Protein AF-A0A5J5S7R4-F1 (afdb_monomer)

Mean predicted aligned error: 17.06 Å

pLDDT: mean 76.09, std 9.73, range [54.5, 91.69]

Solvent-accessible surface area (backbone atoms only — not comparable to full-atom values): 5645 Å² total; per-residue (Å²): 110,76,66,58,52,52,53,50,51,48,45,45,64,72,33,84,50,72,69,9,46,49,50,53,52,49,51,54,52,50,48,62,53,65,73,42,54,67,68,81,78,34,72,66,56,50,50,49,54,50,51,52,53,50,51,52,50,53,52,52,52,51,51,52,51,52,51,54,52,51,51,54,50,52,53,51,52,51,51,53,54,54,48,54,53,51,51,54,50,52,52,51,53,53,52,52,52,52,64,74,75,107

Structure (mmCIF, N/CA/C/O backbone):
data_AF-A0A5J5S7R4-F1
#
_entry.id   AF-A0A5J5S7R4-F1
#
loop_
_atom_site.group_PDB
_atom_site.id
_atom_site.type_symbol
_atom_site.label_atom_id
_atom_site.label_alt_id
_atom_site.label_comp_id
_atom_site.label_asym_id
_atom_site.label_entity_id
_atom_site.label_seq_id
_atom_site.pdbx_PDB_ins_code
_atom_site.Cartn_x
_atom_site.Cartn_y
_atom_site.Cartn_z
_atom_site.occupancy
_atom_site.B_iso_or_equiv
_atom_site.auth_seq_id
_atom_site.auth_comp_id
_atom_site.auth_asym_id
_atom_site.auth_atom_id
_atom_site.pdbx_PDB_model_num
ATOM 1 N N . MET A 1 1 ? 10.950 -21.753 -56.554 1.00 60.12 1 MET A N 1
ATOM 2 C CA . MET A 1 1 ? 9.935 -21.004 -55.772 1.00 60.12 1 MET A CA 1
ATOM 3 C C . MET A 1 1 ? 10.279 -20.888 -54.291 1.00 60.12 1 MET A C 1
ATOM 5 O O . MET A 1 1 ? 10.748 -19.828 -53.914 1.00 60.12 1 MET A O 1
ATOM 9 N N . LYS A 1 2 ? 10.126 -21.919 -53.438 1.00 67.00 2 LYS A N 1
ATOM 10 C C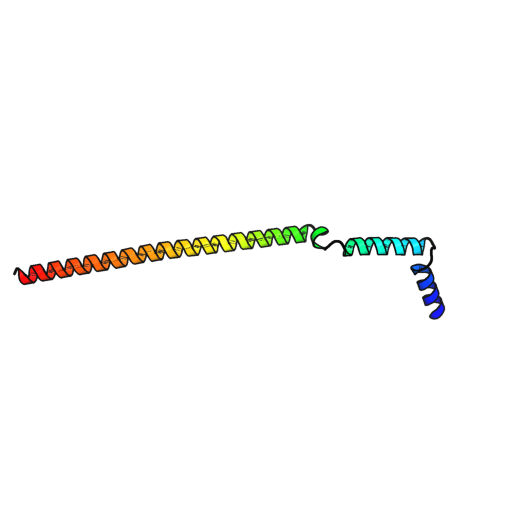A . LYS A 1 2 ? 10.395 -21.762 -51.985 1.00 67.00 2 LYS A CA 1
ATOM 11 C C . LYS A 1 2 ? 11.846 -21.380 -51.650 1.00 67.00 2 LYS A C 1
ATOM 13 O O . LYS A 1 2 ? 12.082 -20.600 -50.738 1.00 67.00 2 LYS A O 1
ATOM 18 N N . ARG A 1 3 ? 12.822 -21.919 -52.391 1.00 76.06 3 ARG A N 1
ATOM 19 C CA . ARG A 1 3 ? 14.253 -21.649 -52.162 1.00 76.06 3 ARG A CA 1
ATOM 20 C C . ARG A 1 3 ? 14.633 -20.203 -52.494 1.00 76.06 3 ARG A C 1
ATOM 22 O O . ARG A 1 3 ? 15.373 -19.583 -51.742 1.00 76.06 3 ARG A O 1
ATOM 29 N N . ASP A 1 4 ? 14.073 -19.669 -53.573 1.00 80.62 4 ASP A N 1
ATOM 30 C CA . ASP A 1 4 ? 14.361 -18.315 -54.061 1.00 80.62 4 ASP A CA 1
ATOM 31 C C . ASP A 1 4 ? 13.804 -17.253 -53.109 1.00 80.62 4 ASP A C 1
ATOM 33 O O . ASP A 1 4 ? 14.424 -16.220 -52.875 1.00 80.62 4 ASP A O 1
ATOM 37 N N . GLU A 1 5 ? 12.659 -17.539 -52.491 1.00 78.31 5 GLU A N 1
ATOM 38 C CA . GLU A 1 5 ? 12.048 -16.665 -51.496 1.00 78.31 5 GLU A CA 1
ATOM 39 C C . GLU A 1 5 ? 12.850 -16.629 -50.189 1.00 78.31 5 GLU A C 1
ATOM 41 O O . GLU A 1 5 ? 13.061 -15.554 -49.630 1.00 78.31 5 GLU A O 1
ATOM 46 N N . ILE A 1 6 ? 13.395 -17.773 -49.759 1.00 80.88 6 ILE A N 1
ATOM 47 C CA . ILE A 1 6 ? 14.308 -17.842 -48.609 1.00 80.88 6 ILE A CA 1
ATOM 48 C C . ILE A 1 6 ? 15.581 -17.033 -48.886 1.00 80.88 6 ILE A C 1
ATOM 50 O O . ILE A 1 6 ? 15.992 -16.239 -48.043 1.00 80.88 6 ILE A O 1
ATOM 54 N N . VAL A 1 7 ? 16.179 -17.180 -50.073 1.00 82.81 7 VAL A N 1
ATOM 55 C CA . VAL A 1 7 ? 17.376 -16.415 -50.467 1.00 82.81 7 VAL A CA 1
ATOM 56 C C . VAL A 1 7 ? 17.072 -14.917 -50.536 1.00 82.81 7 VAL A C 1
ATOM 58 O O . VAL A 1 7 ? 17.863 -14.117 -50.041 1.00 82.81 7 VAL A O 1
ATOM 61 N N . ARG A 1 8 ? 15.901 -14.522 -51.051 1.00 81.31 8 ARG A N 1
ATOM 62 C CA . ARG A 1 8 ? 15.457 -13.119 -51.075 1.00 81.31 8 ARG A CA 1
ATOM 63 C C . ARG A 1 8 ? 15.287 -12.545 -49.666 1.00 81.31 8 ARG A C 1
ATOM 65 O O . ARG A 1 8 ? 15.729 -11.431 -49.403 1.00 81.31 8 ARG A O 1
ATOM 72 N N . CYS A 1 9 ? 14.670 -13.292 -48.751 1.00 80.00 9 CYS A N 1
ATOM 73 C CA . CYS A 1 9 ? 14.514 -12.878 -47.355 1.00 80.00 9 CYS A CA 1
ATOM 74 C C . CYS A 1 9 ? 15.864 -12.769 -46.634 1.00 80.00 9 CYS A C 1
ATOM 76 O O . CYS A 1 9 ? 16.087 -11.803 -45.906 1.00 80.00 9 CYS A O 1
ATOM 78 N N . LEU A 1 10 ? 16.781 -13.711 -46.871 1.00 79.81 10 LEU A N 1
ATOM 79 C CA . LEU A 1 10 ? 18.142 -13.661 -46.333 1.00 79.81 10 LEU A CA 1
ATOM 80 C C . LEU A 1 10 ? 18.913 -12.455 -46.876 1.00 79.81 10 LEU A C 1
ATOM 82 O O . LEU A 1 10 ? 19.541 -11.749 -46.093 1.00 79.81 10 LEU A O 1
ATOM 86 N N . GLY A 1 11 ? 18.810 -12.171 -48.176 1.00 79.94 11 GLY A N 1
ATOM 87 C CA . GLY A 1 11 ? 19.402 -10.981 -48.791 1.00 79.94 11 GLY A CA 1
ATOM 88 C C . GLY A 1 11 ? 18.844 -9.682 -48.208 1.00 79.94 11 GLY A C 1
ATOM 89 O O . GLY A 1 11 ? 19.601 -8.767 -47.914 1.00 79.94 11 GLY A O 1
ATOM 90 N N . LEU A 1 12 ? 17.541 -9.622 -47.932 1.00 80.88 12 LEU A N 1
ATOM 91 C CA . LEU A 1 12 ? 16.911 -8.440 -47.344 1.00 80.8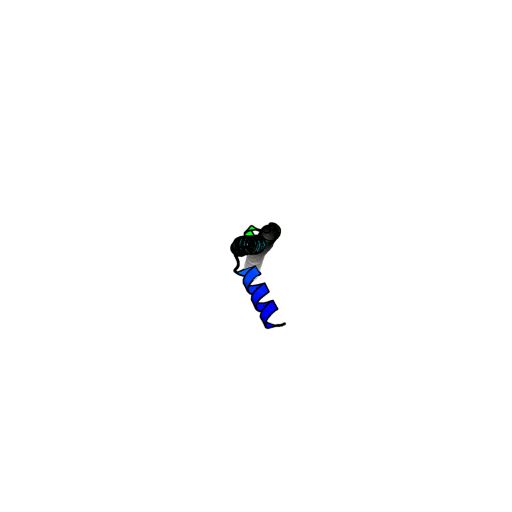8 12 LEU A CA 1
ATOM 92 C C . LEU A 1 12 ? 17.292 -8.216 -45.872 1.00 80.88 12 LEU A C 1
ATOM 94 O O . LEU A 1 12 ? 17.370 -7.073 -45.438 1.00 80.88 12 LEU A O 1
ATOM 98 N N . VAL A 1 13 ? 17.512 -9.277 -45.091 1.00 74.94 13 VAL A N 1
ATOM 99 C CA . VAL A 1 13 ? 17.850 -9.162 -43.659 1.00 74.94 13 VAL A CA 1
ATOM 100 C C . VAL A 1 13 ? 19.357 -9.025 -43.432 1.00 74.94 13 VAL A C 1
ATOM 102 O O . VAL A 1 13 ? 19.786 -8.262 -42.565 1.00 74.94 13 VAL A O 1
ATOM 105 N N . MET A 1 14 ? 20.167 -9.767 -44.189 1.00 76.81 14 MET A N 1
ATOM 106 C CA . MET A 1 14 ? 21.621 -9.822 -44.007 1.00 76.81 14 MET A CA 1
ATOM 107 C C . MET A 1 14 ? 22.388 -8.926 -44.976 1.00 76.81 14 MET A C 1
ATOM 109 O O . MET A 1 14 ? 23.490 -8.504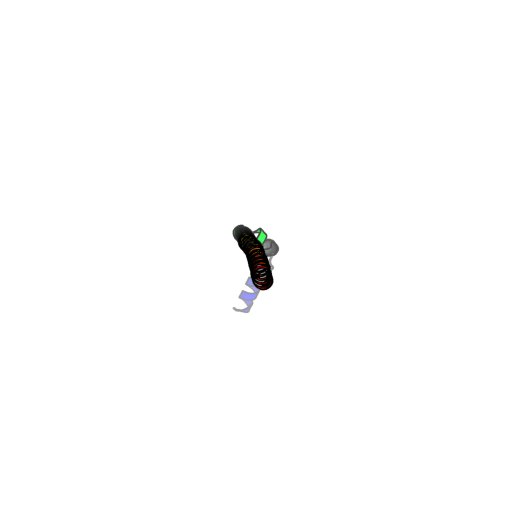 -44.631 1.00 76.81 14 MET A O 1
ATOM 113 N N . GLY A 1 15 ? 21.815 -8.603 -46.136 1.00 77.88 15 GLY A N 1
ATOM 114 C CA . GLY A 1 15 ? 22.448 -7.747 -47.132 1.00 77.88 15 GLY A CA 1
ATOM 115 C C . GLY A 1 15 ? 22.615 -6.301 -46.669 1.00 77.88 15 GLY A C 1
ATOM 116 O O . GLY A 1 15 ? 21.954 -5.829 -45.739 1.00 77.88 15 GLY A O 1
ATOM 117 N N . ASP A 1 16 ? 23.523 -5.604 -47.344 1.00 77.00 16 ASP A N 1
ATOM 118 C CA . ASP A 1 16 ? 23.895 -4.215 -47.043 1.00 77.00 16 ASP A CA 1
ATOM 119 C C . ASP A 1 16 ? 23.230 -3.203 -47.987 1.00 77.00 16 ASP A C 1
ATOM 121 O O . ASP A 1 16 ? 23.543 -2.014 -47.977 1.00 77.00 16 ASP A O 1
ATOM 125 N N . GLU A 1 17 ? 22.260 -3.670 -48.774 1.00 82.38 17 GLU A N 1
ATOM 126 C CA . GLU A 1 17 ? 21.355 -2.812 -49.530 1.00 82.38 17 GLU A CA 1
ATOM 127 C C . GLU A 1 17 ? 20.560 -1.897 -48.587 1.00 82.38 17 GLU A C 1
ATOM 129 O O . GLU A 1 17 ? 20.309 -2.223 -47.423 1.00 82.38 17 GLU A O 1
ATOM 134 N N . GLU A 1 18 ? 20.102 -0.755 -49.101 1.00 84.06 18 GLU A N 1
ATOM 135 C CA . GLU A 1 18 ? 19.420 0.285 -48.321 1.00 84.06 18 GLU A CA 1
ATOM 136 C C . GLU A 1 18 ? 18.283 -0.266 -47.445 1.00 84.06 18 GLU A C 1
ATOM 138 O O . GLU A 1 18 ? 18.166 0.081 -46.266 1.00 84.06 18 GLU A O 1
ATOM 143 N N . LYS A 1 19 ? 17.487 -1.192 -47.993 1.00 80.44 19 LYS A N 1
ATOM 144 C CA . LYS A 1 19 ? 16.401 -1.857 -47.263 1.00 80.44 19 LYS A CA 1
ATOM 145 C C . LYS A 1 19 ? 16.920 -2.704 -46.098 1.00 80.44 19 LYS A C 1
ATOM 147 O O . LYS A 1 19 ? 16.369 -2.611 -45.004 1.00 80.44 19 LYS A O 1
ATOM 152 N N . GLY A 1 20 ? 17.993 -3.472 -46.286 1.00 82.62 20 GLY A N 1
ATOM 153 C CA . GLY A 1 20 ? 18.600 -4.269 -45.215 1.00 82.62 20 GLY A CA 1
ATOM 154 C C . GLY A 1 20 ? 19.227 -3.408 -44.123 1.00 82.62 20 GLY A C 1
ATOM 155 O O . GLY A 1 20 ? 19.040 -3.664 -42.932 1.00 82.62 20 GLY A O 1
ATOM 156 N N . MET A 1 21 ? 19.854 -2.295 -44.503 1.00 85.38 21 MET A N 1
ATOM 157 C CA . MET A 1 21 ? 20.385 -1.317 -43.554 1.00 85.38 21 MET A CA 1
ATOM 158 C C . MET A 1 21 ? 19.274 -0.656 -42.714 1.00 85.38 21 MET A C 1
ATOM 160 O O . MET A 1 21 ? 19.446 -0.441 -41.510 1.00 85.38 21 MET A O 1
ATOM 164 N N . GLN A 1 22 ? 18.110 -0.372 -43.312 1.00 86.06 22 GLN A N 1
ATOM 165 C CA . GLN A 1 22 ? 16.932 0.123 -42.587 1.00 86.06 22 GLN A CA 1
ATOM 166 C C . GLN A 1 22 ? 16.377 -0.920 -41.606 1.00 86.06 22 GLN A C 1
ATOM 168 O O . GLN A 1 22 ? 16.067 -0.573 -40.463 1.00 86.06 22 GLN A O 1
ATOM 173 N N . VAL A 1 23 ? 16.310 -2.199 -41.999 1.00 84.56 23 VAL A N 1
ATOM 174 C CA . VAL A 1 23 ? 15.901 -3.289 -41.095 1.00 84.56 23 VAL A CA 1
ATOM 175 C C . VAL A 1 23 ? 16.863 -3.397 -39.909 1.00 84.56 23 VAL A C 1
ATOM 177 O O . VAL A 1 23 ? 16.410 -3.384 -38.764 1.00 84.56 23 VAL A O 1
ATOM 180 N N . LYS A 1 24 ? 18.183 -3.400 -40.149 1.00 85.69 24 LYS A N 1
ATOM 181 C CA . LYS A 1 24 ? 19.208 -3.438 -39.087 1.00 85.69 24 LYS A CA 1
ATOM 182 C C . LYS A 1 24 ? 19.058 -2.256 -38.111 1.00 85.69 24 LYS A C 1
ATOM 184 O O . LYS A 1 24 ? 19.060 -2.460 -36.895 1.00 85.69 24 LYS A O 1
ATOM 189 N N . LYS A 1 25 ? 18.835 -1.030 -38.608 1.00 87.81 25 LYS A N 1
ATOM 190 C CA . LYS A 1 25 ? 18.575 0.160 -37.766 1.00 87.81 25 LYS A CA 1
ATOM 191 C C . LYS A 1 25 ? 17.305 0.023 -36.919 1.00 87.81 25 LYS A C 1
ATOM 193 O O . LYS A 1 25 ? 17.318 0.378 -35.739 1.00 87.81 25 LYS A O 1
ATOM 198 N N . ASN A 1 26 ? 16.224 -0.511 -37.487 1.00 85.94 26 ASN A N 1
ATOM 199 C CA . ASN A 1 26 ? 14.969 -0.720 -36.761 1.00 85.94 26 ASN A CA 1
ATOM 200 C C . ASN A 1 26 ? 15.110 -1.775 -35.661 1.00 85.94 26 ASN A C 1
ATOM 202 O O . ASN A 1 26 ? 14.617 -1.562 -34.555 1.00 85.94 26 ASN A O 1
ATOM 206 N N . VAL A 1 27 ? 15.847 -2.858 -35.919 1.00 86.12 27 VAL A N 1
ATOM 207 C CA . VAL A 1 27 ? 16.140 -3.891 -34.915 1.00 86.12 27 VAL A CA 1
ATOM 208 C C . VAL A 1 27 ? 16.916 -3.305 -33.734 1.00 86.12 27 VAL A C 1
ATOM 210 O O . VAL A 1 27 ? 16.539 -3.533 -32.586 1.00 86.12 27 VAL A O 1
ATOM 213 N N . VAL A 1 28 ? 17.945 -2.487 -33.984 1.00 86.88 28 VAL A N 1
ATOM 214 C CA . VAL A 1 28 ? 18.697 -1.802 -32.914 1.00 86.88 28 VAL A CA 1
ATOM 215 C C . VAL A 1 28 ? 17.799 -0.844 -32.126 1.00 86.88 28 VAL A C 1
ATOM 217 O O . VAL A 1 28 ? 17.845 -0.823 -30.896 1.00 86.88 28 VAL A O 1
ATOM 220 N N . LYS A 1 29 ? 16.930 -0.089 -32.810 1.00 84.81 29 LYS A N 1
ATOM 221 C CA . LYS A 1 29 ? 15.957 0.803 -32.165 1.00 84.81 29 LYS A CA 1
ATOM 222 C C . LYS A 1 29 ? 14.989 0.028 -31.266 1.00 84.81 29 LYS A C 1
ATOM 224 O O . LYS A 1 29 ? 14.754 0.446 -30.136 1.00 84.81 29 LYS A O 1
ATOM 229 N N . TRP A 1 30 ? 14.442 -1.091 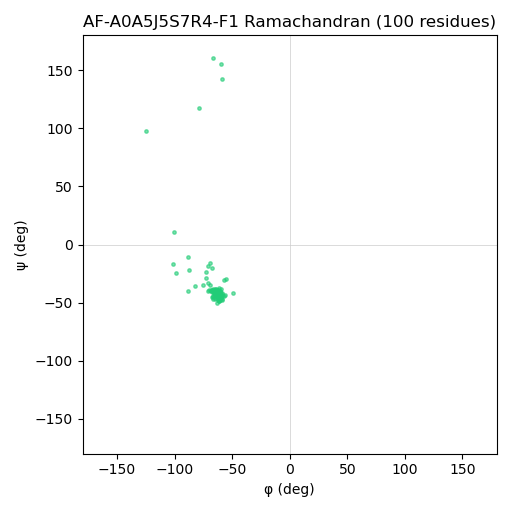-31.735 1.00 81.12 30 TRP A N 1
ATOM 230 C CA . TRP A 1 30 ? 13.531 -1.931 -30.951 1.00 81.12 30 TRP A CA 1
ATOM 231 C C . TRP A 1 30 ? 14.233 -2.606 -29.775 1.00 81.12 30 TRP A C 1
ATOM 233 O O . TRP A 1 30 ? 13.681 -2.616 -28.678 1.00 81.12 30 TRP A O 1
ATOM 243 N N . LYS A 1 31 ? 15.474 -3.068 -29.956 1.00 82.25 31 LYS A N 1
ATOM 244 C CA . LYS A 1 31 ? 16.308 -3.584 -28.865 1.00 82.25 31 LYS A CA 1
ATOM 245 C C . LYS A 1 31 ? 16.522 -2.526 -27.780 1.00 82.25 31 LYS A C 1
ATOM 247 O O . LYS A 1 31 ? 16.254 -2.792 -26.616 1.00 82.25 31 LYS A O 1
ATOM 252 N N . GLY A 1 32 ? 16.879 -1.298 -28.159 1.00 81.00 32 GLY A N 1
ATOM 253 C CA . GLY A 1 32 ? 17.043 -0.189 -27.213 1.00 81.00 32 GLY A CA 1
ATOM 254 C C . GLY A 1 32 ? 15.741 0.284 -26.548 1.00 81.00 32 GLY A C 1
ATOM 255 O O . GLY A 1 32 ? 15.791 0.924 -25.499 1.00 81.00 32 GLY A O 1
ATOM 256 N N . LEU A 1 33 ? 14.575 -0.009 -27.135 1.00 74.12 33 LEU A N 1
ATOM 257 C CA . LEU A 1 33 ? 13.266 0.217 -26.509 1.00 74.12 33 LEU A CA 1
ATOM 258 C C . LEU A 1 33 ? 12.888 -0.912 -25.544 1.00 74.12 33 LEU A C 1
ATOM 260 O O . LEU A 1 33 ? 12.303 -0.622 -24.508 1.00 74.12 33 LEU A O 1
ATOM 264 N N . ALA A 1 34 ? 13.241 -2.161 -25.854 1.00 73.81 34 ALA A N 1
ATOM 265 C CA . ALA A 1 34 ? 12.993 -3.323 -24.999 1.00 73.81 34 ALA A CA 1
ATOM 266 C C . ALA A 1 34 ? 13.946 -3.387 -23.792 1.00 73.81 34 ALA A C 1
ATOM 268 O O . ALA A 1 34 ? 13.542 -3.777 -22.700 1.00 73.81 34 ALA A O 1
ATOM 269 N N . GLU A 1 35 ? 15.201 -2.961 -23.965 1.00 77.06 35 GLU A N 1
ATOM 270 C CA . GLU A 1 35 ? 16.182 -2.827 -22.878 1.00 77.06 35 GLU A CA 1
ATOM 271 C C . GLU A 1 35 ? 15.853 -1.660 -21.936 1.00 77.06 35 GLU A C 1
ATOM 273 O O . GLU A 1 35 ? 16.319 -1.627 -20.794 1.00 77.06 35 GLU A O 1
ATOM 278 N N . ARG A 1 36 ? 15.008 -0.708 -22.368 1.00 67.44 36 ARG A N 1
ATOM 279 C CA . ARG A 1 36 ? 14.396 0.241 -21.438 1.00 67.44 36 ARG A CA 1
ATOM 280 C C . ARG A 1 36 ? 13.240 -0.464 -20.745 1.00 67.44 36 ARG A C 1
ATOM 282 O O . ARG A 1 36 ? 12.261 -0.814 -21.399 1.00 67.44 36 ARG A O 1
ATOM 289 N N . PRO A 1 37 ? 13.295 -0.628 -19.420 1.00 63.72 37 PRO A N 1
ATOM 290 C CA . PRO A 1 37 ? 12.202 -1.273 -18.733 1.00 63.72 37 PRO A CA 1
ATOM 291 C C . PRO A 1 37 ? 10.885 -0.506 -18.954 1.00 63.72 37 PRO A C 1
ATOM 293 O O . PRO A 1 37 ? 10.904 0.730 -18.931 1.00 63.72 37 PRO A O 1
ATOM 296 N N . PRO A 1 38 ? 9.739 -1.197 -19.104 1.00 58.25 38 PRO A N 1
ATOM 297 C CA . PRO A 1 38 ? 8.457 -0.582 -19.463 1.00 58.25 38 PRO A CA 1
ATOM 298 C C . PRO A 1 38 ? 8.038 0.540 -18.500 1.00 58.25 38 PRO A C 1
ATOM 300 O O . PRO A 1 38 ? 7.443 1.531 -18.912 1.00 58.25 38 PRO A O 1
ATOM 303 N N . TRP A 1 39 ? 8.448 0.464 -17.232 1.00 55.72 39 TRP A N 1
ATOM 304 C CA . TRP A 1 39 ? 8.202 1.507 -16.232 1.00 55.72 39 TRP A CA 1
ATOM 305 C C . TRP A 1 39 ? 8.971 2.822 -16.446 1.00 55.72 39 TRP A C 1
ATOM 307 O O . TRP A 1 39 ? 8.609 3.824 -15.837 1.00 55.72 39 TRP A O 1
ATOM 317 N N . LYS A 1 40 ? 10.016 2.860 -17.287 1.00 54.94 40 LYS A N 1
ATOM 318 C CA . LYS A 1 40 ? 10.687 4.113 -17.694 1.00 54.94 40 LYS A CA 1
ATOM 319 C C . LYS A 1 40 ? 10.045 4.770 -18.917 1.00 54.94 40 LYS A C 1
ATOM 321 O O . LYS A 1 40 ? 10.253 5.959 -19.128 1.00 54.94 40 LYS A O 1
ATOM 326 N N . VAL A 1 41 ? 9.320 4.008 -1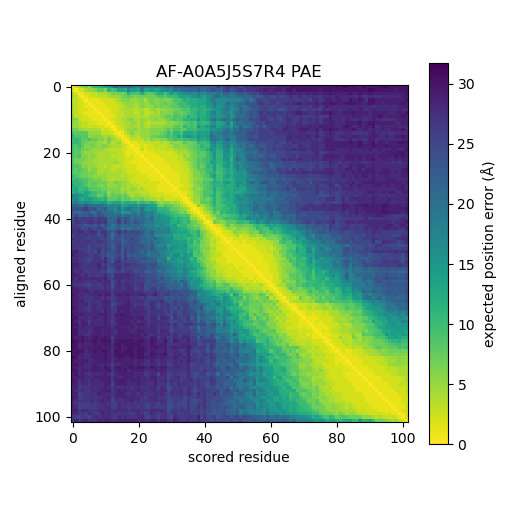9.734 1.00 57.53 41 VAL A N 1
ATOM 327 C CA . VAL A 1 41 ? 8.798 4.468 -21.036 1.00 57.53 41 VAL A CA 1
ATOM 328 C C . VAL A 1 41 ? 7.318 4.840 -20.966 1.00 57.53 41 VAL A C 1
ATOM 330 O O . VAL A 1 41 ? 6.813 5.528 -21.847 1.00 57.53 41 VAL A O 1
ATOM 333 N N . VAL A 1 42 ? 6.626 4.393 -19.916 1.00 61.28 42 VAL A N 1
ATOM 334 C CA . VAL A 1 42 ? 5.172 4.454 -19.827 1.00 61.28 42 VAL A CA 1
ATOM 335 C C . VAL A 1 42 ? 4.751 5.198 -18.548 1.00 61.28 42 VAL A C 1
ATOM 337 O O . VAL A 1 42 ? 4.701 4.593 -17.474 1.00 61.28 42 VAL A O 1
ATOM 340 N N . PRO A 1 43 ? 4.435 6.508 -18.641 1.00 66.25 43 PRO A N 1
ATOM 341 C CA . PRO A 1 43 ? 4.127 7.353 -17.483 1.00 66.25 43 PRO A CA 1
ATOM 342 C C . PRO A 1 43 ? 2.971 6.841 -16.613 1.00 66.25 43 PRO A C 1
ATOM 344 O O . PRO A 1 43 ? 2.972 7.031 -15.403 1.00 66.25 43 PRO A O 1
ATOM 347 N N . TRP A 1 44 ? 1.992 6.145 -17.194 1.00 64.94 44 TRP A N 1
ATOM 348 C CA . TRP A 1 44 ? 0.837 5.675 -16.427 1.00 64.94 44 TRP A CA 1
ATOM 349 C C . TRP A 1 44 ? 1.161 4.510 -15.478 1.00 64.94 44 TRP A C 1
ATOM 351 O O . TRP A 1 44 ? 0.484 4.365 -14.465 1.00 64.94 44 TRP A O 1
ATOM 361 N N . ILE A 1 45 ? 2.214 3.717 -15.728 1.00 69.94 45 ILE A N 1
ATOM 362 C CA . ILE A 1 45 ? 2.633 2.627 -14.822 1.00 69.94 45 ILE A CA 1
ATOM 363 C C . ILE A 1 45 ? 3.248 3.205 -13.542 1.00 69.94 45 ILE A C 1
ATOM 365 O O . ILE A 1 45 ? 2.978 2.722 -12.440 1.00 69.94 45 ILE A O 1
ATOM 369 N N . SER A 1 46 ? 4.048 4.269 -13.661 1.00 68.62 46 SER A N 1
ATOM 370 C CA . SER A 1 46 ? 4.582 4.993 -12.505 1.00 68.62 46 SER A CA 1
ATOM 371 C C . SER A 1 46 ? 3.479 5.738 -11.751 1.00 68.62 46 SER A C 1
ATOM 373 O O . SER A 1 46 ? 3.463 5.688 -10.520 1.00 68.62 46 SER A O 1
ATOM 375 N N . THR A 1 47 ? 2.509 6.335 -12.453 1.00 78.31 47 THR A N 1
ATOM 376 C CA . THR A 1 47 ? 1.313 6.923 -11.827 1.00 78.31 47 THR A CA 1
ATOM 377 C C . THR A 1 47 ? 0.491 5.877 -11.070 1.00 78.31 47 THR A C 1
ATOM 379 O O . THR A 1 47 ? 0.117 6.110 -9.923 1.00 78.31 47 THR A O 1
ATOM 382 N N . LEU A 1 48 ? 0.263 4.694 -11.649 1.00 80.19 48 LEU A N 1
ATOM 383 C CA . LEU A 1 48 ? -0.478 3.609 -11.001 1.00 80.19 48 LEU A CA 1
ATOM 384 C C . LEU A 1 48 ? 0.243 3.101 -9.745 1.00 80.19 48 LEU A C 1
ATOM 386 O O . LEU A 1 48 ? -0.382 2.924 -8.701 1.00 80.19 48 LEU A O 1
ATOM 390 N N . LYS A 1 49 ? 1.570 2.934 -9.812 1.00 76.31 49 LYS A N 1
ATOM 391 C CA . LYS A 1 49 ? 2.394 2.562 -8.652 1.00 76.31 49 LYS A CA 1
ATOM 392 C C . LYS A 1 49 ? 2.307 3.605 -7.533 1.00 76.31 49 LYS A C 1
ATOM 394 O O . LYS A 1 49 ? 2.228 3.241 -6.360 1.00 76.31 49 LYS A O 1
ATOM 399 N N . PHE A 1 50 ? 2.298 4.890 -7.885 1.00 78.44 50 PHE A N 1
ATOM 400 C CA . PHE A 1 50 ? 2.155 5.984 -6.925 1.00 78.44 50 PHE A CA 1
ATOM 401 C C . PHE A 1 50 ? 0.772 5.988 -6.259 1.00 78.44 50 PHE A C 1
ATOM 403 O O . PHE A 1 50 ? 0.684 6.072 -5.034 1.00 78.44 50 PHE A O 1
ATOM 410 N N . LEU A 1 51 ? -0.298 5.820 -7.044 1.00 82.12 51 LEU A N 1
ATOM 411 C CA . LEU A 1 51 ? -1.668 5.707 -6.535 1.00 82.12 51 LEU A CA 1
ATOM 412 C C . LEU A 1 51 ? -1.825 4.504 -5.598 1.00 82.12 51 LEU A C 1
ATOM 414 O O . LEU A 1 51 ? -2.400 4.636 -4.518 1.00 82.12 51 LEU A O 1
ATOM 418 N N . TRP A 1 52 ? -1.247 3.356 -5.960 1.00 79.56 52 TRP A N 1
ATOM 419 C CA . TRP A 1 52 ? -1.246 2.159 -5.119 1.00 79.56 52 TRP A CA 1
ATOM 420 C C . TRP A 1 52 ? -0.519 2.385 -3.785 1.00 79.56 52 TRP A C 1
ATOM 422 O O . TRP A 1 52 ? -1.032 2.026 -2.726 1.00 79.56 52 TRP A O 1
ATOM 432 N N . MET A 1 53 ? 0.645 3.048 -3.806 1.00 78.88 53 MET A N 1
ATOM 433 C CA . MET A 1 53 ? 1.367 3.436 -2.586 1.00 78.88 53 MET A CA 1
ATOM 434 C C . MET A 1 53 ? 0.574 4.413 -1.710 1.00 78.88 53 MET A C 1
ATOM 436 O O . MET A 1 53 ? 0.615 4.298 -0.485 1.00 78.88 53 MET A O 1
ATOM 440 N N . MET A 1 54 ? -0.141 5.371 -2.306 1.00 75.81 54 MET A N 1
ATOM 441 C CA . MET A 1 54 ? -0.993 6.298 -1.557 1.00 75.81 54 MET A CA 1
ATOM 442 C C . MET A 1 54 ? -2.180 5.586 -0.903 1.00 75.81 54 MET A C 1
ATOM 444 O O . MET A 1 54 ? -2.429 5.799 0.282 1.00 75.81 54 MET A O 1
ATOM 448 N N . LEU A 1 55 ? -2.856 4.689 -1.625 1.00 77.25 55 LEU A N 1
ATOM 449 C CA . LEU A 1 55 ? -3.941 3.865 -1.083 1.00 77.25 55 LEU A CA 1
ATOM 450 C C . LEU A 1 55 ? -3.471 3.013 0.101 1.00 77.25 55 LEU A C 1
ATOM 452 O O . LEU A 1 55 ? -4.106 3.035 1.153 1.00 77.25 55 LEU A O 1
ATOM 456 N N . LEU A 1 56 ? -2.325 2.338 -0.026 1.00 76.75 56 LEU A N 1
ATOM 457 C CA . LEU A 1 56 ? -1.716 1.56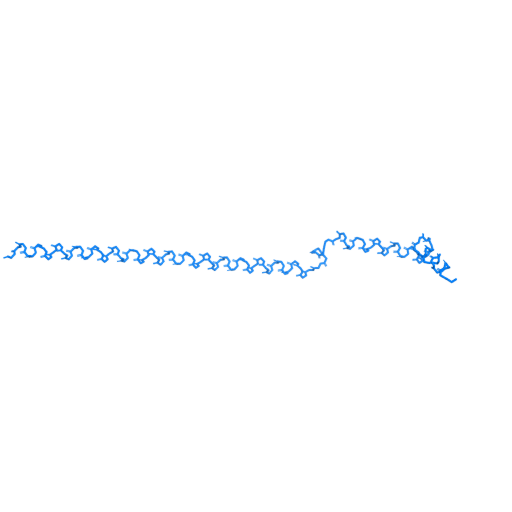7 1.065 1.00 76.75 56 LEU A CA 1
ATOM 458 C C . LEU A 1 56 ? -1.460 2.423 2.310 1.00 76.75 56 LEU A C 1
ATOM 460 O O . LEU A 1 56 ? -1.770 1.993 3.418 1.00 76.75 56 LEU A O 1
ATOM 464 N N . LYS A 1 57 ? -0.943 3.646 2.139 1.00 73.25 57 LYS A N 1
ATOM 465 C CA . LYS A 1 57 ? -0.701 4.572 3.256 1.00 73.25 57 LYS A CA 1
ATOM 466 C C . LYS A 1 57 ? -1.993 5.026 3.933 1.00 73.25 57 LYS A C 1
ATOM 468 O O . LYS A 1 57 ? -2.030 5.070 5.157 1.00 73.25 57 LYS A O 1
ATOM 473 N N . VAL A 1 58 ? -3.042 5.325 3.166 1.00 71.81 58 VAL A N 1
ATOM 474 C CA . VAL A 1 58 ? -4.351 5.734 3.707 1.00 71.81 58 VAL A CA 1
ATOM 475 C C . VAL A 1 58 ? -5.029 4.582 4.451 1.00 71.81 58 VAL A C 1
ATOM 477 O O . VAL A 1 58 ? -5.612 4.784 5.516 1.00 71.81 58 VAL A O 1
ATOM 480 N N . VAL A 1 59 ? -4.948 3.361 3.917 1.00 70.62 59 VAL A N 1
ATOM 481 C CA . VAL A 1 59 ? -5.479 2.168 4.589 1.00 70.62 59 VAL A CA 1
ATOM 482 C C . VAL A 1 59 ? -4.702 1.901 5.878 1.00 70.62 59 VAL A C 1
ATOM 484 O O . VAL A 1 59 ? -5.319 1.747 6.929 1.00 70.62 59 VAL A O 1
ATOM 487 N N . ALA A 1 60 ? -3.366 1.941 5.832 1.00 65.56 60 ALA A N 1
ATOM 488 C CA . ALA A 1 60 ? -2.524 1.767 7.012 1.00 65.56 60 ALA A CA 1
ATOM 489 C C . ALA A 1 60 ? -2.792 2.840 8.080 1.00 65.56 60 ALA A C 1
ATOM 491 O O . ALA A 1 60 ? -2.917 2.506 9.255 1.00 65.56 60 ALA A O 1
ATOM 492 N N . SER A 1 61 ? -2.956 4.113 7.698 1.00 70.12 61 SER A N 1
ATOM 493 C CA .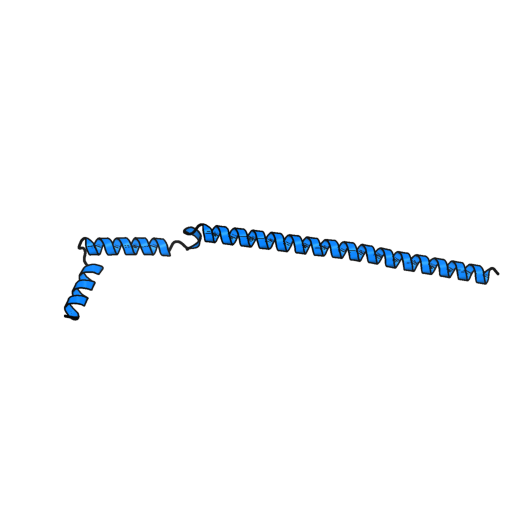 SER A 1 61 ? -3.246 5.190 8.651 1.00 70.12 61 SER A CA 1
ATOM 494 C C . SER A 1 61 ? -4.623 5.042 9.294 1.00 70.12 61 SER A C 1
ATOM 496 O O . SER A 1 61 ? -4.757 5.267 10.494 1.00 70.12 61 SER A O 1
ATOM 498 N N . LYS A 1 62 ? -5.645 4.625 8.532 1.00 66.75 62 LYS A N 1
ATOM 499 C CA . LYS A 1 62 ? -6.974 4.327 9.087 1.00 66.75 62 LYS A CA 1
ATOM 500 C C . LYS A 1 62 ? -6.936 3.130 10.037 1.00 66.75 62 LYS A C 1
ATOM 502 O O . LYS A 1 62 ? -7.593 3.167 11.072 1.00 66.75 62 LYS A O 1
ATOM 507 N N . PHE A 1 63 ? -6.146 2.106 9.717 1.00 63.25 63 PHE A N 1
ATOM 508 C CA . PHE A 1 63 ? -5.993 0.922 10.561 1.00 63.25 63 PHE A CA 1
ATOM 509 C C . PHE A 1 63 ? -5.276 1.251 11.879 1.00 63.25 63 PHE A C 1
ATOM 511 O O . PHE A 1 63 ? -5.760 0.892 12.950 1.00 63.25 63 PHE A O 1
ATOM 518 N N . ILE A 1 64 ? -4.181 2.019 11.814 1.00 59.69 64 ILE A N 1
ATOM 519 C CA . ILE A 1 64 ? -3.449 2.513 12.992 1.00 59.69 64 ILE A CA 1
ATOM 520 C C . ILE A 1 64 ? -4.351 3.399 13.862 1.00 59.69 64 ILE A C 1
ATOM 522 O O . ILE A 1 64 ? -4.389 3.237 15.080 1.00 59.69 64 ILE A O 1
ATOM 526 N N . PHE A 1 65 ? -5.117 4.306 13.248 1.00 54.50 65 PHE A N 1
ATOM 527 C CA . PHE A 1 65 ? -6.040 5.180 13.973 1.00 54.50 65 PHE A CA 1
ATOM 528 C C . PHE A 1 65 ? -7.143 4.383 14.682 1.00 54.50 65 PHE A C 1
ATOM 530 O O . PHE A 1 65 ? -7.413 4.615 15.859 1.00 54.50 65 PHE A O 1
ATOM 537 N N . SER A 1 66 ? -7.735 3.402 13.994 1.00 61.81 66 SER A N 1
ATOM 538 C CA . SER A 1 66 ? -8.769 2.536 14.566 1.00 61.81 66 SER A CA 1
ATOM 539 C C . SER A 1 66 ? -8.249 1.706 15.741 1.00 61.81 66 SER A C 1
ATOM 541 O O . SER A 1 66 ? -8.965 1.541 16.725 1.00 61.81 66 SER A O 1
ATOM 543 N N . TYR A 1 67 ? -7.015 1.200 15.661 1.00 62.81 67 TYR A N 1
ATOM 544 C CA . TYR A 1 67 ? -6.405 0.420 16.738 1.00 62.81 67 TYR A CA 1
ATOM 545 C C . TYR A 1 67 ? -6.150 1.272 17.987 1.00 62.81 67 TYR A C 1
ATOM 547 O O . TYR A 1 67 ? -6.534 0.886 19.090 1.00 62.81 67 TYR A O 1
ATOM 555 N N . ASN A 1 68 ? -5.572 2.464 17.813 1.00 63.56 68 ASN A N 1
ATOM 556 C CA . ASN A 1 68 ? -5.299 3.374 18.926 1.00 63.56 68 ASN A CA 1
ATOM 557 C C . ASN A 1 68 ? -6.588 3.834 19.621 1.00 63.56 68 ASN A C 1
ATOM 559 O O . ASN A 1 68 ? -6.631 3.903 20.847 1.00 63.56 68 ASN A O 1
ATOM 563 N N . TYR A 1 69 ? -7.650 4.102 18.856 1.00 63.28 69 TYR A N 1
ATOM 564 C CA . TYR A 1 69 ? -8.948 4.474 19.418 1.00 63.28 69 TYR A CA 1
ATOM 565 C C . TYR A 1 69 ? -9.574 3.333 20.230 1.00 63.28 69 TYR A C 1
ATOM 567 O O . TYR A 1 69 ? -10.055 3.553 21.339 1.00 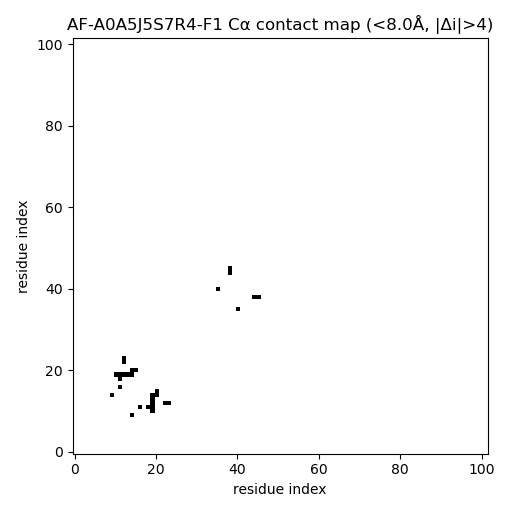63.28 69 TYR A O 1
ATOM 575 N N . LEU A 1 70 ? -9.518 2.102 19.709 1.00 62.31 70 LEU A N 1
ATOM 576 C CA . LEU A 1 70 ? -10.019 0.924 20.412 1.00 62.31 70 LEU A CA 1
ATOM 577 C C . LEU A 1 70 ? -9.240 0.674 21.715 1.00 62.31 70 LEU A C 1
ATOM 579 O O . LEU A 1 70 ? -9.848 0.375 22.737 1.00 62.31 70 LEU A O 1
ATOM 583 N N . HIS A 1 71 ? -7.916 0.847 21.697 1.00 71.25 71 HIS A N 1
ATOM 584 C CA . HIS A 1 71 ? -7.069 0.717 22.885 1.00 71.25 71 HIS A CA 1
ATOM 585 C C . HIS A 1 71 ? -7.441 1.734 23.974 1.00 71.25 71 HIS A C 1
ATOM 587 O O . HIS A 1 71 ? -7.666 1.354 25.120 1.00 71.25 71 HIS A O 1
ATOM 593 N N . LEU A 1 72 ? -7.575 3.013 23.608 1.00 66.12 72 LEU A N 1
ATOM 594 C CA . LEU A 1 72 ? -8.022 4.078 24.516 1.00 66.12 72 LEU A CA 1
ATOM 595 C C . LEU A 1 72 ? -9.412 3.794 25.100 1.00 66.12 72 LEU A C 1
ATOM 597 O O . LEU A 1 72 ? -9.639 3.994 26.291 1.00 66.12 72 LEU A O 1
ATOM 601 N N . TYR A 1 73 ? -10.332 3.292 24.275 1.00 62.09 73 TYR A N 1
ATOM 602 C CA . TYR A 1 73 ? -11.671 2.921 24.720 1.00 62.09 73 TYR A CA 1
ATOM 603 C C . TYR A 1 73 ? -11.649 1.751 25.718 1.00 62.09 73 TYR A C 1
ATOM 605 O O . TYR A 1 73 ? -12.342 1.793 26.734 1.00 62.09 73 TYR A O 1
ATOM 613 N N . PHE A 1 74 ? -10.815 0.733 25.481 1.00 62.31 74 PHE A N 1
ATOM 614 C CA . PHE A 1 74 ? -10.632 -0.375 26.421 1.00 62.31 74 PHE A CA 1
ATOM 615 C C . PHE A 1 74 ? -9.994 0.064 27.742 1.00 62.31 74 PHE A C 1
ATOM 617 O O . PHE A 1 74 ? -10.432 -0.394 28.797 1.00 62.31 74 PHE A O 1
ATOM 624 N N . GLU A 1 75 ? -9.002 0.957 27.717 1.00 69.94 75 GLU A N 1
ATOM 625 C CA . GLU A 1 75 ? -8.427 1.507 28.950 1.00 69.94 75 GLU A CA 1
ATOM 626 C C . GLU A 1 75 ? -9.457 2.302 29.756 1.00 69.94 75 GLU A C 1
ATOM 628 O O . GLU A 1 75 ? -9.536 2.142 30.976 1.00 69.94 75 GLU A O 1
ATOM 633 N N . PHE A 1 76 ? -10.287 3.101 29.081 1.00 67.69 76 PHE A N 1
ATOM 634 C CA . PHE A 1 76 ? -11.367 3.848 29.720 1.00 67.69 76 PHE A CA 1
ATOM 635 C C . PHE A 1 76 ? -12.391 2.915 30.386 1.00 67.69 76 PHE A C 1
ATOM 637 O O . PHE A 1 76 ? -12.684 3.064 31.572 1.00 67.69 76 PHE A O 1
ATOM 644 N N . LEU A 1 77 ? -12.864 1.888 29.671 1.00 60.62 77 LEU A N 1
ATOM 645 C CA . LEU A 1 77 ? -13.771 0.881 30.233 1.00 60.62 77 LEU A CA 1
ATOM 646 C C . LEU A 1 77 ? -13.154 0.133 31.423 1.00 60.62 77 LEU A C 1
ATOM 648 O O . LEU A 1 77 ? -13.838 -0.158 32.404 1.00 60.62 77 LEU A O 1
ATOM 652 N N . ASN A 1 78 ? -11.856 -0.173 31.365 1.00 73.12 78 ASN A N 1
ATOM 653 C CA . ASN A 1 78 ? -11.167 -0.850 32.459 1.00 73.12 78 ASN A CA 1
ATOM 654 C C . ASN A 1 78 ? -11.119 0.022 33.729 1.00 73.12 78 ASN A C 1
ATOM 656 O O . ASN A 1 78 ? -11.338 -0.483 34.831 1.00 73.12 78 ASN A O 1
ATOM 660 N N . GLN A 1 79 ? -10.907 1.335 33.583 1.00 76.38 79 GLN A N 1
ATOM 661 C CA . GLN A 1 79 ? -10.972 2.289 34.697 1.00 76.38 79 GLN A CA 1
ATOM 662 C C . GLN A 1 79 ? -12.375 2.357 35.319 1.00 76.38 79 GLN A C 1
ATOM 664 O O . GLN A 1 79 ? -12.502 2.299 36.544 1.00 76.38 79 GLN A O 1
ATOM 669 N N . GLU A 1 80 ? -13.437 2.394 34.508 1.00 74.25 80 GLU A N 1
ATOM 670 C CA . GLU A 1 80 ? -14.816 2.392 35.020 1.00 74.25 80 GLU A CA 1
ATOM 671 C C . GLU A 1 80 ? -15.149 1.113 35.807 1.00 74.25 80 GLU A C 1
ATOM 673 O O . GLU A 1 80 ? -15.757 1.173 36.879 1.00 74.25 80 GLU A O 1
ATOM 678 N N . ILE A 1 81 ? -14.694 -0.054 35.334 1.00 76.56 81 ILE A N 1
ATOM 679 C CA . ILE A 1 81 ? -14.881 -1.336 36.032 1.00 76.56 81 ILE A CA 1
ATOM 680 C C . ILE A 1 81 ? -14.161 -1.340 37.391 1.00 76.56 81 ILE A C 1
ATOM 682 O O . ILE A 1 81 ? -14.716 -1.820 38.388 1.00 76.56 81 ILE A O 1
ATOM 686 N N . ILE A 1 82 ? -12.935 -0.811 37.456 1.00 80.31 82 ILE A N 1
ATOM 687 C CA . ILE A 1 82 ? -12.167 -0.692 38.707 1.00 80.31 82 ILE A CA 1
ATOM 688 C C . ILE A 1 82 ? -12.879 0.247 39.690 1.00 80.31 82 ILE A C 1
ATOM 690 O O . ILE A 1 82 ? -12.999 -0.068 40.881 1.00 80.31 82 ILE A O 1
ATOM 694 N N . PHE A 1 83 ? -13.408 1.365 39.198 1.00 78.19 83 PHE A N 1
ATOM 695 C CA . PHE A 1 83 ? -14.152 2.328 40.002 1.00 78.19 83 PHE A CA 1
ATOM 696 C C . PHE A 1 83 ? -15.426 1.710 40.603 1.00 78.19 83 PHE A C 1
ATOM 698 O O . PHE A 1 83 ? -15.638 1.772 41.817 1.00 78.19 83 PHE A O 1
ATOM 705 N N . LEU A 1 84 ? -16.221 1.009 39.788 1.00 78.75 84 LEU A N 1
ATOM 706 C CA . LEU A 1 84 ? -17.415 0.280 40.232 1.00 78.75 84 LEU A CA 1
ATOM 707 C C . LEU A 1 84 ? -17.099 -0.780 41.296 1.00 78.75 84 LEU A C 1
ATOM 709 O O . LEU A 1 84 ? -17.818 -0.889 42.294 1.00 78.75 84 LEU A O 1
ATOM 713 N N . LYS A 1 85 ? -16.009 -1.543 41.128 1.00 82.38 85 LYS A N 1
ATOM 714 C CA . LYS A 1 85 ? -15.549 -2.508 42.143 1.00 82.38 85 LYS A CA 1
ATOM 715 C C . LYS A 1 85 ? -15.202 -1.824 43.464 1.00 82.38 85 LYS A C 1
ATOM 717 O O . LYS A 1 85 ? -15.586 -2.324 44.520 1.00 82.38 85 LYS A O 1
ATOM 722 N N . THR A 1 86 ? -14.519 -0.684 43.401 1.00 85.44 86 THR A N 1
ATOM 723 C CA . THR A 1 86 ? -14.118 0.087 44.586 1.00 85.44 86 THR A CA 1
ATOM 724 C C . THR A 1 86 ? -15.330 0.621 45.349 1.00 85.44 86 THR A C 1
ATOM 726 O O . THR A 1 86 ? -15.417 0.440 46.562 1.00 85.44 86 THR A O 1
ATOM 729 N N . ILE A 1 87 ? -16.315 1.197 44.649 1.00 88.00 87 ILE A N 1
ATOM 730 C CA . ILE A 1 87 ? -17.567 1.658 45.272 1.00 88.00 87 ILE A CA 1
ATOM 731 C C . ILE A 1 87 ? -18.310 0.495 45.927 1.00 88.00 87 ILE A C 1
ATOM 733 O O . ILE A 1 87 ? -18.751 0.609 47.070 1.00 88.00 87 ILE A O 1
ATOM 737 N N . LYS A 1 88 ? -18.429 -0.644 45.233 1.00 87.00 88 LYS A N 1
ATOM 738 C CA . LYS A 1 88 ? -19.112 -1.825 45.772 1.00 87.00 88 LYS A CA 1
ATOM 739 C C . LYS A 1 88 ? -18.435 -2.340 47.045 1.00 87.00 88 LYS A C 1
ATOM 741 O O . LYS A 1 88 ? -19.124 -2.714 47.994 1.00 87.00 88 LYS A O 1
ATOM 746 N N . PHE A 1 89 ? -17.104 -2.328 47.086 1.00 86.81 89 PHE A N 1
ATOM 747 C CA . PHE A 1 89 ? -16.337 -2.682 48.279 1.00 86.81 89 PHE A CA 1
ATOM 748 C C . PHE A 1 89 ? -16.613 -1.716 49.439 1.00 86.81 89 PHE A C 1
ATOM 750 O O . PHE A 1 89 ? -16.986 -2.163 50.521 1.00 86.81 89 PHE A O 1
ATOM 757 N N . LEU A 1 90 ? -16.520 -0.403 49.204 1.00 89.00 90 LEU A N 1
ATOM 758 C CA . LEU A 1 90 ? -16.798 0.617 50.222 1.00 89.00 90 LEU A CA 1
ATOM 759 C C . LEU A 1 90 ? -18.221 0.507 50.777 1.00 89.00 90 LEU A C 1
ATOM 761 O O . LEU A 1 90 ? -18.408 0.529 51.990 1.00 89.00 90 LEU A O 1
ATOM 765 N N . LEU A 1 91 ? -19.215 0.321 49.906 1.00 89.94 91 LEU A N 1
ATOM 766 C CA . LEU A 1 91 ? -20.607 0.143 50.317 1.00 89.94 91 LEU A CA 1
ATOM 767 C C . LEU A 1 91 ? -20.774 -1.092 51.214 1.00 89.94 91 LEU A C 1
ATOM 769 O O . LEU A 1 91 ? -21.470 -1.037 52.223 1.00 89.94 91 LEU A O 1
ATOM 773 N N . THR A 1 92 ? -20.092 -2.189 50.875 1.00 89.00 92 THR A N 1
ATOM 774 C CA . THR A 1 92 ? -20.109 -3.420 51.677 1.00 89.00 92 THR A CA 1
ATOM 775 C C . THR A 1 92 ? -19.513 -3.182 53.065 1.00 89.00 92 THR A C 1
ATOM 777 O O . THR A 1 92 ? -20.103 -3.592 54.061 1.00 89.00 92 THR A O 1
ATOM 780 N N . VAL A 1 93 ? -18.383 -2.474 53.148 1.00 91.06 93 VAL A N 1
ATOM 781 C CA . VAL A 1 93 ? -17.748 -2.117 54.427 1.00 91.06 93 VAL A CA 1
ATOM 782 C C . VAL A 1 93 ? -18.672 -1.241 55.276 1.00 91.06 93 VAL A C 1
ATOM 784 O O . VAL A 1 93 ? -18.847 -1.521 56.458 1.00 91.06 93 VAL A O 1
ATOM 787 N N . VAL A 1 94 ? -19.312 -0.227 54.684 1.00 91.69 94 VAL A N 1
ATOM 788 C CA . VAL A 1 94 ? -20.261 0.646 55.397 1.00 91.69 94 VAL A CA 1
ATOM 789 C C . VAL A 1 94 ? -21.440 -0.153 55.952 1.00 91.69 94 VAL A C 1
A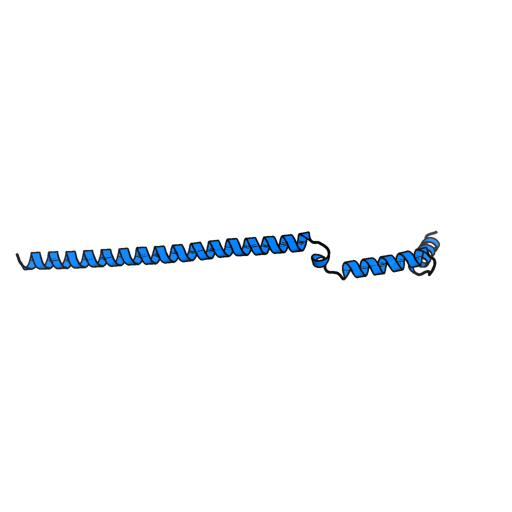TOM 791 O O . VAL A 1 94 ? -21.787 0.014 57.118 1.00 91.69 94 VAL A O 1
ATOM 794 N N . ILE A 1 95 ? -22.023 -1.057 55.159 1.00 90.50 95 ILE A N 1
ATOM 795 C CA . ILE A 1 95 ? -23.125 -1.921 55.610 1.00 90.50 95 ILE A CA 1
ATOM 796 C C . ILE A 1 95 ? -22.687 -2.790 56.796 1.00 90.50 95 ILE A C 1
ATOM 798 O O . ILE A 1 95 ? -23.410 -2.874 57.785 1.00 90.50 95 ILE A O 1
ATOM 802 N N . ILE A 1 96 ? -21.498 -3.399 56.733 1.00 89.69 96 ILE A N 1
ATOM 803 C CA . ILE A 1 96 ? -20.960 -4.219 57.830 1.00 89.69 96 ILE A CA 1
ATOM 804 C C . ILE A 1 96 ? -20.782 -3.382 59.103 1.00 89.69 96 ILE A C 1
ATOM 806 O O . ILE A 1 96 ? -21.186 -3.822 60.176 1.00 89.69 96 ILE A O 1
ATOM 810 N N . ILE A 1 97 ? -20.224 -2.172 58.994 1.00 90.31 97 ILE A N 1
ATOM 811 C CA . ILE A 1 97 ? -20.047 -1.266 60.139 1.00 90.31 97 ILE A CA 1
ATOM 812 C C . ILE A 1 97 ? -21.400 -0.921 60.771 1.00 90.31 97 ILE A C 1
ATOM 814 O O . ILE A 1 97 ? -21.522 -0.979 61.992 1.00 90.31 97 ILE A O 1
ATOM 818 N N . ILE A 1 98 ? -22.417 -0.601 59.963 1.00 90.38 98 ILE A N 1
ATOM 819 C CA . ILE A 1 98 ? -23.770 -0.296 60.454 1.00 90.38 98 ILE A CA 1
ATOM 820 C C . ILE A 1 98 ? -24.377 -1.503 61.180 1.00 90.38 98 ILE A C 1
ATOM 822 O O . ILE A 1 98 ? -24.954 -1.326 62.246 1.00 90.38 98 ILE A O 1
ATOM 826 N N . ILE A 1 99 ? -24.229 -2.716 60.635 1.00 88.88 99 ILE A N 1
ATOM 827 C CA . ILE A 1 99 ? -24.739 -3.948 61.258 1.00 88.88 99 ILE A CA 1
ATOM 828 C C . ILE A 1 99 ? -24.046 -4.230 62.595 1.00 88.88 99 ILE A C 1
ATOM 830 O O . ILE A 1 99 ? -24.705 -4.663 63.525 1.00 88.88 99 ILE A O 1
ATOM 834 N N . ILE A 1 100 ? -22.733 -4.002 62.696 1.00 87.81 100 ILE A N 1
ATOM 835 C CA . ILE A 1 100 ? -21.977 -4.216 63.942 1.00 87.81 100 ILE A CA 1
ATOM 836 C C . ILE A 1 100 ? -22.289 -3.131 64.989 1.00 87.81 100 ILE A C 1
ATOM 838 O O . ILE A 1 100 ? -22.164 -3.385 66.184 1.00 87.81 100 ILE A O 1
ATOM 842 N N . SER A 1 101 ? -22.646 -1.920 64.551 1.00 82.06 101 SER A N 1
ATOM 843 C CA . SER A 1 101 ? -22.874 -0.767 65.438 1.00 82.06 101 SER A CA 1
ATOM 844 C C . SER A 1 101 ? -24.312 -0.648 65.965 1.00 82.06 101 SER A C 1
ATOM 846 O O . SER A 1 101 ? -24.546 0.189 66.836 1.00 82.06 101 SER A O 1
ATOM 848 N N . ASN A 1 102 ? -25.255 -1.433 65.433 1.00 75.19 102 ASN A N 1
ATOM 849 C CA . ASN A 1 102 ? -26.646 -1.556 65.895 1.00 75.19 102 ASN A CA 1
ATOM 850 C C . ASN A 1 102 ? -26.825 -2.821 66.736 1.00 75.19 102 ASN A C 1
ATOM 852 O O . ASN A 1 102 ? -27.631 -2.769 67.689 1.00 75.19 102 ASN A O 1
#

Organism: Gossypium barbadense (NCBI:txid3634)

Sequence (102 aa):
MKRDEIVRCLGLVMGDEEKGMQVKKNVVKWKGLAERPPWKVVPWISTLKFLWMMLLKVVASKFIFSYNYLHLYFEFLNQEIIFLKTIKFLLTVVIIIIIISN

Radius of gyration: 40.28 Å; Cα contacts (8 Å, |Δi|>4): 15; chains: 1; bounding box: 50×29×122 Å

Foldseek 3Di:
DVVVVVVVVCCQCVNPPPNNVVNVVVVVVVVVVVVPPPPVVPVVVVVVVVVVVVVVVVVVVVVVVVVVVVVVVVVVVVVVVVVVVVVVVVVVVVVVVVVVVD

Secondary structure (DSSP, 8-state):
-HHHHHHHHHHHHHS-SHHHHHHHHHHHHHHHHHSS-HHHH-HHHHHHHHHHHHHHHHHHHHHHHHHHHHHHHHHHHHHHHHHHHHHHHHHHHHHHHHHHH-